Protein AF-A0A1E5GCL3-F1 (afdb_monomer)

Radius of gyration: 22.58 Å; Cα contacts (8 Å, |Δi|>4): 33; chains: 1; bounding box: 54×23×64 Å

Secondary structure (DSSP, 8-state):
-------B-TTSPBPBP--HHHHHHHHHHHHHHHHTHHHHHHHHHHHH-TT----HHHHHHHHHHHHHHHHHHHHHHHHHHHHHHHHHHHHHHSPB-

Solvent-accessible surface area (backbone atoms only — not comparable to full-atom values): 5789 Å² total; per-residue (Å²): 133,86,81,79,76,74,45,54,47,101,80,74,41,81,35,69,62,76,56,71,68,56,54,49,54,54,48,5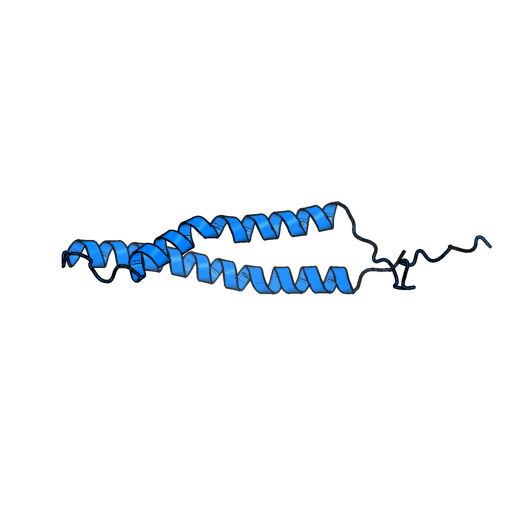4,53,50,50,58,59,56,67,45,50,66,60,53,48,51,48,49,58,65,75,65,54,87,80,65,76,89,52,62,70,58,51,55,52,53,48,52,55,45,50,53,52,49,51,52,49,51,55,50,49,69,60,44,53,61,52,52,54,50,52,53,52,51,64,68,67,43,59,66,73

Organism: NCBI:txid903984

pLDDT: mean 87.37, std 10.96, range [37.97, 97.75]

Mean predicted aligned error: 7.49 Å

Structure (mmCIF, N/CA/C/O backbone):
data_AF-A0A1E5GCL3-F1
#
_entry.id   AF-A0A1E5GCL3-F1
#
loop_
_atom_site.group_PDB
_atom_site.id
_atom_site.type_symbol
_atom_site.label_atom_id
_atom_site.label_alt_id
_atom_site.label_comp_id
_atom_site.label_asym_id
_atom_site.label_entity_id
_atom_site.label_seq_id
_atom_site.pdbx_PDB_ins_code
_atom_site.Cartn_x
_atom_site.Cartn_y
_atom_site.Cartn_z
_atom_site.occupancy
_atom_site.B_iso_or_equiv
_atom_site.auth_seq_id
_atom_site.auth_comp_id
_atom_site.auth_asym_id
_atom_site.auth_atom_id
_atom_site.pdbx_PDB_model_num
ATOM 1 N N . MET A 1 1 ? 30.094 -4.355 -40.371 1.00 37.97 1 MET A N 1
ATOM 2 C CA . MET A 1 1 ? 29.528 -3.749 -39.147 1.00 37.97 1 MET A CA 1
ATOM 3 C C . MET A 1 1 ? 28.043 -3.552 -39.390 1.00 37.97 1 MET A C 1
ATOM 5 O O . MET A 1 1 ? 27.713 -2.865 -40.343 1.00 37.97 1 MET A O 1
ATOM 9 N N . MET A 1 2 ? 27.168 -4.210 -38.627 1.00 43.25 2 MET A N 1
ATOM 10 C CA . MET A 1 2 ? 25.733 -3.904 -38.663 1.00 43.25 2 MET A CA 1
ATOM 11 C C . MET A 1 2 ? 25.502 -2.649 -37.820 1.00 43.25 2 MET A C 1
ATOM 13 O O . MET A 1 2 ? 25.830 -2.643 -36.636 1.00 43.25 2 MET A O 1
ATOM 17 N N . GLU A 1 3 ? 24.980 -1.589 -38.432 1.00 50.03 3 GLU A N 1
ATOM 18 C CA . GLU A 1 3 ? 24.489 -0.427 -37.695 1.00 50.03 3 GLU A CA 1
ATOM 19 C C . GLU A 1 3 ? 23.273 -0.853 -36.866 1.00 50.03 3 GLU A C 1
ATOM 21 O O . GLU A 1 3 ? 22.222 -1.197 -37.410 1.00 50.03 3 GLU A O 1
ATOM 26 N N . ILE A 1 4 ? 23.412 -0.847 -35.539 1.00 61.31 4 ILE A N 1
ATOM 27 C CA . ILE A 1 4 ? 22.265 -0.949 -34.639 1.00 61.31 4 ILE A CA 1
ATOM 28 C C . ILE A 1 4 ? 21.500 0.365 -34.789 1.00 61.31 4 ILE A C 1
ATOM 30 O O . ILE A 1 4 ? 21.934 1.419 -34.321 1.00 61.31 4 ILE A O 1
ATOM 34 N N . LYS A 1 5 ? 20.389 0.314 -35.520 1.00 63.41 5 LYS A N 1
ATOM 35 C CA . LYS A 1 5 ? 19.503 1.455 -35.727 1.00 63.41 5 LYS A CA 1
ATOM 36 C C . LYS A 1 5 ? 18.898 1.827 -34.368 1.00 63.41 5 LYS A C 1
ATOM 38 O O . LYS A 1 5 ? 18.046 1.095 -33.877 1.00 63.41 5 LYS A O 1
ATOM 43 N N . LYS A 1 6 ? 19.360 2.926 -33.757 1.00 67.38 6 LYS A N 1
ATOM 44 C CA . LYS A 1 6 ? 18.813 3.440 -32.488 1.00 67.38 6 LYS A CA 1
ATOM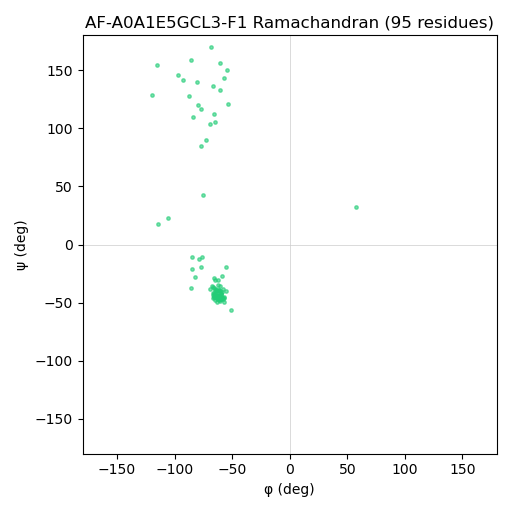 45 C C . LYS A 1 6 ? 17.306 3.631 -32.626 1.00 67.38 6 LYS A C 1
ATOM 47 O O . LYS A 1 6 ? 16.858 4.365 -33.511 1.00 67.38 6 LYS A O 1
ATOM 52 N N . LEU A 1 7 ? 16.537 2.954 -31.780 1.00 78.00 7 LEU A N 1
ATOM 53 C CA . LEU A 1 7 ? 15.090 3.093 -31.756 1.00 78.00 7 LEU A CA 1
ATOM 54 C C . LEU A 1 7 ? 14.740 4.306 -30.892 1.00 78.00 7 LEU A C 1
ATOM 56 O O . LEU A 1 7 ? 14.898 4.317 -29.673 1.00 78.00 7 LEU A O 1
ATOM 60 N N . GLU A 1 8 ? 14.265 5.359 -31.547 1.00 81.69 8 GLU A N 1
ATOM 61 C CA . GLU A 1 8 ? 13.865 6.605 -30.899 1.00 81.69 8 GLU A CA 1
ATOM 62 C C . GLU A 1 8 ? 12.360 6.836 -31.063 1.00 81.69 8 GLU A C 1
ATOM 64 O O . GLU A 1 8 ? 11.721 6.347 -32.000 1.00 81.69 8 GLU A O 1
ATOM 69 N N . THR A 1 9 ? 11.764 7.591 -30.142 1.00 79.25 9 THR A N 1
ATOM 70 C CA . THR A 1 9 ? 10.377 8.048 -30.287 1.00 79.25 9 THR A CA 1
ATOM 71 C C . THR A 1 9 ? 10.254 9.067 -31.427 1.00 79.25 9 THR A C 1
ATOM 73 O O . THR A 1 9 ? 11.247 9.601 -31.918 1.00 79.25 9 THR A O 1
ATOM 76 N N . LYS A 1 10 ? 9.019 9.425 -31.811 1.00 81.31 10 LYS A N 1
ATOM 77 C CA . LYS A 1 10 ? 8.748 10.486 -32.809 1.00 81.31 10 LYS A CA 1
ATOM 78 C C . LYS A 1 10 ? 9.385 11.844 -32.470 1.00 81.31 10 LYS A C 1
ATOM 80 O O . LYS A 1 10 ? 9.539 12.667 -33.362 1.00 81.31 10 LYS A O 1
ATOM 85 N N . ASN A 1 11 ? 9.742 12.056 -31.202 1.00 83.88 11 ASN A N 1
ATOM 86 C CA . ASN A 1 11 ? 10.381 13.270 -30.698 1.00 83.88 11 ASN A CA 1
ATOM 87 C C . ASN A 1 11 ? 11.879 13.054 -30.398 1.00 83.88 11 ASN A C 1
ATOM 89 O O . ASN A 1 11 ? 12.431 13.758 -29.554 1.00 83.88 11 ASN A O 1
ATOM 93 N N . ASN A 1 12 ? 12.519 12.053 -31.017 1.00 80.31 12 ASN A N 1
ATOM 94 C CA . ASN A 1 12 ? 13.941 11.723 -30.846 1.00 80.31 12 ASN A CA 1
ATOM 95 C C . ASN A 1 12 ? 14.346 11.419 -29.394 1.00 80.31 12 ASN A C 1
ATOM 97 O O . ASN A 1 12 ? 15.460 11.707 -28.956 1.00 80.31 12 ASN A O 1
ATOM 101 N N . GLN A 1 13 ? 13.427 10.842 -28.613 1.00 80.25 13 GLN A N 1
ATOM 102 C CA . GLN A 1 13 ? 13.737 10.408 -27.254 1.00 80.25 13 GLN A CA 1
ATOM 103 C C . GLN A 1 13 ? 14.165 8.939 -27.251 1.00 80.25 13 GLN A C 1
ATOM 105 O O . GLN A 1 13 ? 13.573 8.127 -27.963 1.00 80.25 13 GLN A O 1
ATOM 110 N N . PRO A 1 14 ? 15.155 8.572 -26.427 1.00 77.88 14 PRO A N 1
ATOM 111 C CA . PRO A 1 14 ? 15.616 7.196 -26.325 1.00 77.88 14 PRO A CA 1
ATOM 112 C C . PRO A 1 14 ? 14.545 6.283 -25.721 1.00 77.88 14 PRO A C 1
ATOM 114 O O . PRO A 1 14 ? 13.943 6.626 -24.701 1.00 77.88 14 PRO A O 1
ATOM 117 N N . ILE A 1 15 ? 14.364 5.096 -26.300 1.00 80.25 15 ILE A N 1
ATOM 118 C CA . ILE A 1 15 ? 13.427 4.090 -25.792 1.00 80.25 15 ILE A CA 1
ATOM 119 C C . ILE A 1 15 ? 14.134 3.223 -24.747 1.00 80.25 15 ILE A C 1
ATOM 121 O O . ILE A 1 15 ? 15.222 2.706 -24.983 1.00 80.25 15 ILE A O 1
ATOM 125 N N . LYS A 1 16 ? 13.532 3.081 -23.563 1.00 80.00 16 LYS A N 1
ATOM 126 C CA . LYS A 1 16 ? 14.049 2.219 -22.489 1.00 80.00 16 LYS A CA 1
ATOM 127 C C . LYS A 1 16 ? 13.666 0.767 -22.739 1.00 80.00 16 LYS A C 1
ATOM 129 O O . LYS A 1 16 ? 12.532 0.486 -23.120 1.00 80.00 16 LYS A O 1
ATOM 134 N N . MET A 1 17 ? 14.590 -0.151 -22.467 1.00 80.69 17 MET A N 1
ATOM 135 C CA . MET A 1 17 ? 14.277 -1.574 -22.465 1.00 80.69 17 MET A CA 1
ATOM 136 C C . MET A 1 17 ? 13.526 -1.937 -21.182 1.00 80.69 17 MET A C 1
ATOM 138 O O . MET A 1 17 ? 14.083 -1.820 -20.095 1.00 80.69 17 MET A O 1
ATOM 142 N N . VAL A 1 18 ? 12.279 -2.393 -21.308 1.00 83.88 18 VAL A N 1
ATOM 143 C CA . VAL A 1 18 ? 11.471 -2.904 -20.190 1.00 83.88 18 VAL A CA 1
ATOM 144 C C . VAL A 1 18 ? 11.104 -4.355 -20.483 1.00 83.88 18 VAL A C 1
ATOM 146 O O . VAL A 1 18 ? 10.628 -4.673 -21.572 1.00 83.88 18 VAL A O 1
ATOM 149 N N . SER A 1 19 ? 11.362 -5.251 -19.535 1.00 85.69 19 SER A N 1
ATOM 150 C CA . SER A 1 19 ? 11.028 -6.669 -19.643 1.00 85.69 19 SER A CA 1
ATOM 151 C C . SER A 1 19 ? 9.586 -6.931 -19.202 1.00 85.69 19 SER A C 1
ATOM 153 O O . SER A 1 19 ? 9.002 -6.184 -18.419 1.00 85.69 19 SER A O 1
ATOM 155 N N . HIS A 1 20 ? 9.015 -8.049 -19.652 1.00 87.38 20 HIS A N 1
ATOM 156 C CA . HIS A 1 20 ? 7.697 -8.489 -19.186 1.00 87.38 20 HIS A CA 1
ATOM 157 C C . HIS A 1 20 ? 7.666 -8.686 -17.664 1.00 87.38 20 HIS A C 1
ATOM 159 O O . HIS A 1 20 ? 6.691 -8.320 -17.019 1.00 87.38 20 HIS A O 1
ATOM 165 N N . GLN A 1 21 ? 8.744 -9.215 -17.079 1.00 86.38 21 GLN A N 1
ATOM 166 C CA . GLN A 1 21 ? 8.845 -9.430 -15.635 1.00 86.38 21 GLN A CA 1
ATOM 167 C C . GLN A 1 21 ? 8.773 -8.118 -14.846 1.00 86.38 21 GLN A C 1
ATOM 169 O O . GLN A 1 21 ? 8.193 -8.082 -13.767 1.00 86.38 21 GLN A O 1
ATOM 174 N N . GLU A 1 22 ? 9.323 -7.031 -15.384 1.00 88.94 22 GLU A N 1
ATOM 175 C CA . GLU A 1 22 ? 9.230 -5.716 -14.747 1.00 88.94 22 GLU A CA 1
ATOM 176 C C . GLU A 1 22 ? 7.814 -5.161 -14.778 1.00 88.94 22 GLU A C 1
ATOM 178 O O . GLU A 1 22 ? 7.364 -4.582 -13.796 1.00 8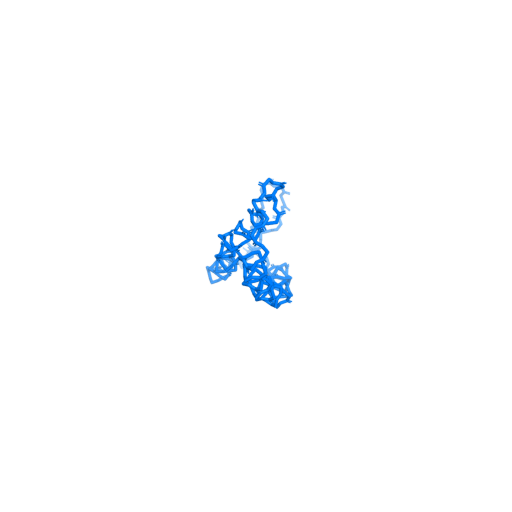8.94 22 GLU A O 1
ATOM 183 N N . ILE A 1 23 ? 7.092 -5.383 -15.877 1.00 90.38 23 ILE A N 1
ATOM 184 C CA . ILE A 1 23 ? 5.680 -5.005 -15.980 1.00 90.38 23 ILE A CA 1
ATOM 185 C C . ILE A 1 23 ? 4.854 -5.773 -14.942 1.00 90.38 23 ILE A C 1
ATOM 187 O O . ILE A 1 23 ? 4.046 -5.162 -14.247 1.00 90.38 23 ILE A O 1
ATOM 191 N N . TYR A 1 24 ? 5.093 -7.080 -14.782 1.00 93.00 24 TYR A N 1
ATOM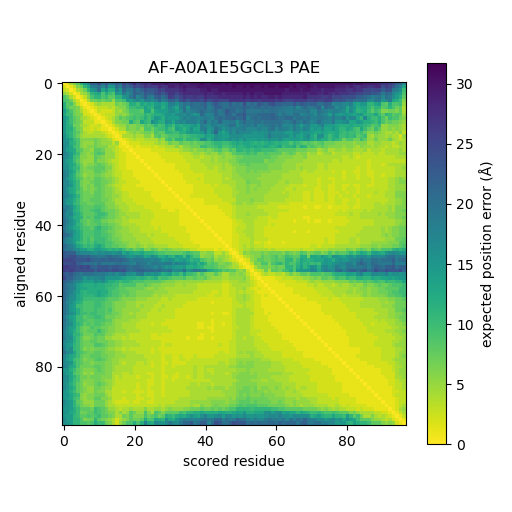 192 C CA . TYR A 1 24 ? 4.443 -7.874 -13.734 1.00 93.00 24 TYR A CA 1
ATOM 193 C C . TYR A 1 24 ? 4.806 -7.384 -12.331 1.00 93.00 24 TYR A C 1
ATOM 195 O O . TYR A 1 24 ? 3.916 -7.163 -11.523 1.00 93.00 24 TYR A O 1
ATOM 203 N N . SER A 1 25 ? 6.083 -7.107 -12.060 1.00 90.44 25 SER A N 1
ATOM 204 C CA . SER A 1 25 ? 6.511 -6.569 -10.762 1.00 90.44 25 SER A CA 1
ATOM 205 C C . SER A 1 25 ? 5.829 -5.234 -10.426 1.00 90.44 25 SER A C 1
ATOM 207 O O . SER A 1 25 ? 5.406 -5.019 -9.292 1.00 90.44 25 SER A O 1
ATOM 209 N N . LEU A 1 26 ? 5.677 -4.338 -11.410 1.00 90.81 26 LEU A N 1
ATOM 210 C CA . LEU A 1 26 ? 4.921 -3.090 -11.246 1.00 90.81 26 LEU A CA 1
ATOM 211 C C . LEU A 1 26 ? 3.435 -3.350 -10.965 1.00 90.81 26 LEU A C 1
ATOM 213 O O . LEU A 1 26 ? 2.832 -2.647 -10.153 1.00 90.81 26 LEU A O 1
ATOM 217 N N . HIS A 1 27 ? 2.853 -4.349 -11.626 1.00 92.50 27 HIS A N 1
ATOM 218 C CA . HIS A 1 27 ? 1.464 -4.742 -11.422 1.00 92.50 27 HIS A CA 1
ATOM 219 C C . HIS A 1 27 ? 1.231 -5.317 -10.019 1.00 92.50 27 HIS A C 1
ATOM 221 O O . HIS A 1 27 ? 0.307 -4.882 -9.338 1.00 92.50 27 HIS A O 1
ATOM 227 N N . ASP A 1 28 ? 2.102 -6.208 -9.547 1.00 91.94 28 ASP A N 1
ATOM 228 C CA . ASP A 1 28 ? 2.021 -6.800 -8.206 1.00 91.94 28 ASP A CA 1
ATOM 229 C C . ASP A 1 28 ? 2.094 -5.719 -7.117 1.00 91.94 28 ASP A C 1
ATOM 231 O O . ASP A 1 28 ? 1.323 -5.720 -6.156 1.00 91.94 28 ASP A O 1
ATOM 235 N N . MET A 1 29 ? 2.980 -4.732 -7.292 1.00 90.19 29 MET A N 1
ATOM 236 C CA . MET A 1 29 ? 3.063 -3.576 -6.396 1.00 90.19 29 MET A CA 1
ATOM 237 C C . MET A 1 29 ? 1.777 -2.741 -6.387 1.00 90.19 29 MET A C 1
ATOM 239 O O . MET A 1 29 ? 1.350 -2.264 -5.332 1.00 90.19 29 MET A O 1
ATOM 243 N N . LEU A 1 30 ? 1.152 -2.553 -7.551 1.00 92.25 30 LEU A N 1
ATOM 244 C CA . LEU A 1 30 ? -0.122 -1.848 -7.659 1.00 92.25 30 LEU A CA 1
ATOM 245 C C . LEU A 1 30 ? -1.253 -2.629 -6.976 1.00 92.25 30 LEU A C 1
ATOM 247 O O . LEU A 1 30 ? -2.062 -2.033 -6.263 1.00 92.25 30 LEU A O 1
ATOM 251 N N . GLU A 1 31 ? -1.305 -3.950 -7.149 1.00 93.75 31 GLU A N 1
ATOM 252 C CA . GLU A 1 31 ? -2.270 -4.811 -6.460 1.00 93.75 31 GLU A CA 1
ATOM 253 C C . GLU A 1 31 ? -2.103 -4.752 -4.941 1.00 93.75 31 GLU A C 1
ATOM 255 O O . GLU A 1 31 ? -3.097 -4.604 -4.223 1.00 93.75 31 GLU A O 1
ATOM 260 N N . GLN A 1 32 ? -0.864 -4.781 -4.441 1.00 91.06 32 GLN A N 1
ATOM 261 C CA . GLN A 1 32 ? -0.589 -4.658 -3.011 1.00 91.06 32 GLN A CA 1
ATOM 262 C C . GLN A 1 32 ? -1.126 -3.333 -2.450 1.00 91.06 32 GLN A C 1
ATOM 264 O O . GLN A 1 32 ? -1.807 -3.337 -1.422 1.00 91.06 32 GLN A O 1
ATOM 269 N N . LEU A 1 33 ? -0.908 -2.203 -3.134 1.00 91.88 33 LEU A N 1
ATOM 270 C CA . LEU A 1 33 ? -1.485 -0.915 -2.722 1.00 91.88 33 LEU A CA 1
ATOM 271 C C . LEU A 1 33 ? -3.015 -0.931 -2.750 1.00 91.88 33 LEU A C 1
ATOM 273 O O . LEU A 1 33 ? -3.658 -0.469 -1.806 1.00 91.88 33 LEU A O 1
ATOM 277 N N . ASN A 1 34 ? -3.603 -1.484 -3.811 1.00 94.31 34 ASN A N 1
ATOM 278 C CA . ASN A 1 34 ? -5.054 -1.563 -3.961 1.00 94.31 34 ASN A CA 1
ATOM 279 C C . ASN A 1 34 ? -5.704 -2.451 -2.893 1.00 94.31 34 ASN A C 1
ATOM 281 O O . ASN A 1 34 ? -6.825 -2.171 -2.467 1.00 94.31 34 ASN A O 1
ATOM 285 N N . SER A 1 35 ? -4.999 -3.472 -2.397 1.00 95.38 35 SER A N 1
ATOM 286 C CA . SER A 1 35 ? -5.505 -4.358 -1.340 1.00 95.38 35 SER A CA 1
ATOM 287 C C . SER A 1 35 ? -5.872 -3.607 -0.048 1.00 95.38 35 SER A C 1
ATOM 289 O O . SER A 1 35 ? -6.798 -4.002 0.664 1.00 95.38 35 SER A O 1
ATOM 291 N N . TRP A 1 36 ? -5.230 -2.462 0.216 1.00 97.00 36 TRP A N 1
ATOM 292 C CA . TRP A 1 36 ? -5.514 -1.621 1.381 1.00 97.00 36 TRP A CA 1
ATOM 293 C C . TRP A 1 36 ? -6.761 -0.744 1.238 1.00 97.00 36 TRP A C 1
ATOM 295 O O . TRP A 1 36 ? -7.243 -0.209 2.238 1.00 97.00 36 TRP A O 1
ATOM 305 N N . GLN A 1 37 ? -7.328 -0.604 0.037 1.00 96.00 37 GLN A N 1
ATOM 306 C CA . GLN A 1 37 ? -8.416 0.340 -0.236 1.00 96.00 37 GLN A CA 1
ATOM 307 C C . GLN A 1 37 ? -9.634 0.121 0.672 1.00 96.00 37 GLN A C 1
ATOM 309 O O . GLN A 1 37 ? -10.166 1.074 1.247 1.00 96.00 37 GLN A O 1
ATOM 314 N N . ALA A 1 38 ? -10.068 -1.131 0.841 1.00 95.50 38 ALA A N 1
ATOM 315 C CA . ALA A 1 38 ? -11.223 -1.459 1.675 1.00 95.50 38 ALA A CA 1
ATOM 316 C C . ALA A 1 38 ? -10.968 -1.163 3.163 1.00 95.50 38 ALA A C 1
ATOM 318 O O . ALA A 1 38 ? -11.830 -0.607 3.846 1.00 95.50 38 ALA A O 1
ATOM 319 N N . ALA A 1 39 ? -9.769 -1.486 3.653 1.00 95.81 39 ALA A N 1
ATOM 320 C CA . ALA A 1 39 ? -9.371 -1.241 5.035 1.00 95.81 39 ALA A CA 1
ATOM 321 C C . ALA A 1 39 ? -9.272 0.263 5.339 1.00 95.81 39 ALA A C 1
ATOM 323 O O . ALA A 1 39 ? -9.792 0.726 6.353 1.00 95.81 39 ALA A O 1
ATOM 324 N N . LEU A 1 40 ? -8.676 1.045 4.435 1.00 96.56 40 LEU A N 1
ATOM 325 C CA . LEU A 1 40 ? -8.587 2.500 4.566 1.00 96.56 40 LEU A CA 1
ATOM 326 C C . LEU A 1 40 ? -9.962 3.167 4.497 1.00 96.56 40 LEU A C 1
ATOM 328 O O . LEU A 1 40 ? -10.228 4.098 5.258 1.00 96.56 40 LEU A O 1
ATOM 332 N N . LYS A 1 41 ? -10.864 2.665 3.645 1.00 95.94 41 LYS A N 1
ATOM 333 C CA . LYS A 1 41 ? -12.255 3.127 3.613 1.00 95.94 41 LYS A CA 1
ATOM 334 C C . LYS A 1 41 ? -12.948 2.886 4.956 1.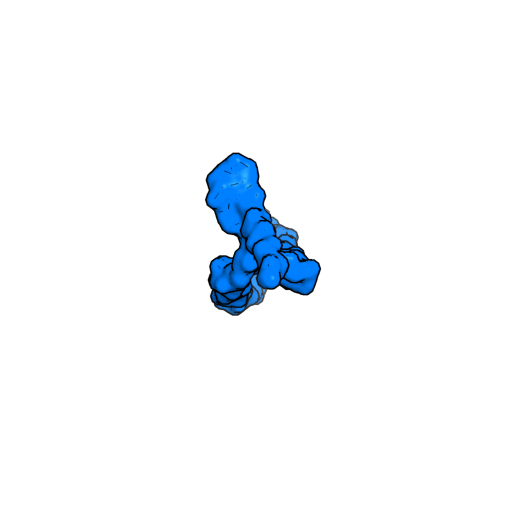00 95.94 41 LYS A C 1
ATOM 336 O O . LYS A 1 41 ? -13.578 3.799 5.474 1.00 95.94 41 LYS A O 1
ATOM 341 N N . LEU A 1 42 ? -12.775 1.704 5.552 1.00 94.38 42 LEU A N 1
ATOM 342 C CA . LEU A 1 42 ? -13.333 1.391 6.870 1.00 94.38 42 LEU A CA 1
ATOM 343 C C . LEU A 1 42 ? -12.811 2.338 7.959 1.00 94.38 42 LEU A C 1
ATOM 345 O O . LEU A 1 42 ? -13.598 2.815 8.776 1.00 94.38 42 LEU A O 1
ATOM 349 N N . LEU A 1 43 ? -11.511 2.656 7.953 1.00 95.88 43 LEU A N 1
ATOM 350 C CA . LEU A 1 43 ? -10.951 3.661 8.862 1.00 95.88 43 LEU A CA 1
ATOM 351 C C . LEU A 1 43 ? -11.599 5.030 8.633 1.00 95.88 43 LEU A C 1
ATOM 353 O O . LEU A 1 43 ? -12.051 5.668 9.583 1.00 95.88 43 LEU A O 1
ATOM 357 N N . ASN A 1 44 ? -11.681 5.470 7.378 1.00 95.19 44 ASN A N 1
ATOM 358 C CA . ASN A 1 44 ? -12.273 6.756 7.030 1.00 95.19 44 ASN A CA 1
ATOM 359 C C . ASN A 1 44 ? -13.736 6.857 7.483 1.00 95.19 44 ASN A C 1
ATOM 361 O O . ASN A 1 44 ? -14.112 7.849 8.106 1.00 95.19 44 ASN A O 1
ATOM 365 N N . ASP A 1 45 ? -14.539 5.827 7.224 1.00 93.31 45 ASP A N 1
ATOM 366 C CA . ASP A 1 45 ? -15.944 5.764 7.625 1.00 93.31 45 ASP A CA 1
ATOM 367 C C . ASP A 1 45 ? -16.076 5.787 9.158 1.00 93.31 45 ASP A C 1
ATOM 369 O O . ASP A 1 45 ? -16.930 6.487 9.707 1.00 93.31 45 ASP A O 1
ATOM 373 N N . PHE A 1 46 ? -15.185 5.088 9.874 1.00 91.81 46 PHE A N 1
ATOM 374 C CA . PHE A 1 46 ? -15.178 5.077 11.334 1.00 91.81 46 PHE A CA 1
ATOM 375 C C . PHE A 1 46 ? -14.861 6.449 11.941 1.00 91.81 46 PHE A C 1
ATOM 377 O O . PHE A 1 46 ? -15.533 6.846 12.896 1.00 91.81 46 PHE A O 1
ATOM 384 N N . PHE A 1 47 ? -13.846 7.148 11.426 1.00 90.81 47 PHE A N 1
ATOM 385 C CA . PHE A 1 47 ? -13.374 8.424 11.977 1.00 90.81 47 PHE A CA 1
ATOM 386 C C . PHE A 1 47 ? -14.162 9.642 11.475 1.00 90.81 47 PHE A C 1
ATOM 388 O O . PHE A 1 47 ? -14.173 10.676 12.142 1.00 90.81 47 PHE A O 1
ATOM 395 N N . SER A 1 48 ? -14.848 9.532 10.335 1.00 91.50 48 SER A N 1
ATOM 396 C CA . SER A 1 48 ? -15.643 10.627 9.756 1.00 91.50 48 SER A CA 1
ATOM 397 C C . SER A 1 48 ? -17.067 10.722 10.317 1.00 91.50 48 SER A C 1
ATOM 399 O O . SER A 1 48 ? -17.760 11.714 10.073 1.00 91.50 48 SER A O 1
ATOM 401 N N . ASP A 1 49 ? -17.525 9.71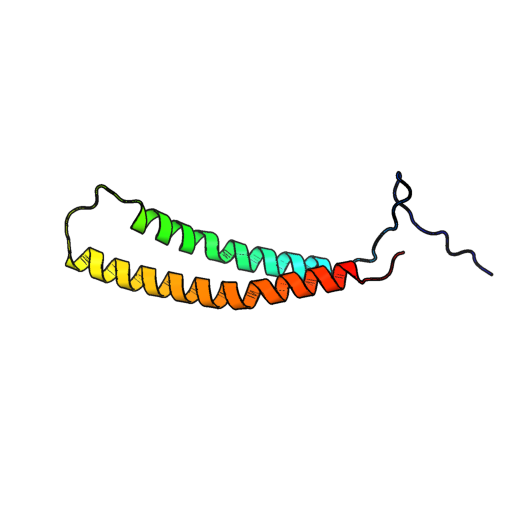9 11.071 1.00 86.00 49 ASP A N 1
ATOM 402 C CA . ASP A 1 49 ? -18.867 9.687 11.658 1.00 86.00 49 ASP A CA 1
ATOM 403 C C . ASP A 1 49 ? -19.011 10.677 12.831 1.00 86.00 49 ASP A C 1
ATOM 405 O O . ASP A 1 49 ? -18.796 10.357 14.002 1.00 86.00 49 ASP A O 1
ATOM 409 N N . LYS A 1 50 ? -19.425 11.906 12.502 1.00 73.81 50 LYS A N 1
ATOM 410 C CA . LYS A 1 50 ? -19.677 12.996 13.463 1.00 73.81 50 LYS A CA 1
ATOM 411 C C . LYS A 1 50 ? -20.994 12.857 14.238 1.00 73.81 50 LYS A C 1
ATOM 413 O O . LYS A 1 50 ? -21.223 13.637 15.160 1.00 73.81 50 LYS A O 1
ATOM 418 N N . LYS A 1 51 ? -21.885 11.932 13.855 1.00 79.06 51 LYS A N 1
ATOM 419 C CA . LYS A 1 51 ? -23.234 11.778 14.441 1.00 79.06 51 LYS A CA 1
ATOM 420 C C . LYS A 1 51 ? -23.404 10.454 15.190 1.00 79.06 51 LYS A C 1
ATOM 422 O O . LYS A 1 51 ? -24.531 10.036 15.461 1.00 79.06 51 LYS A O 1
ATOM 427 N N . ARG A 1 52 ? -22.297 9.800 15.545 1.00 76.75 52 ARG A N 1
ATOM 428 C CA . ARG A 1 52 ? -22.324 8.495 16.194 1.00 76.75 52 ARG A CA 1
ATOM 429 C C . ARG A 1 52 ? -23.055 8.533 17.548 1.00 76.75 52 ARG A C 1
ATOM 431 O O . ARG A 1 52 ? -22.728 9.366 18.395 1.00 76.75 52 ARG A O 1
ATOM 438 N N . PRO A 1 53 ? -23.969 7.582 17.817 1.00 76.56 53 PRO A N 1
ATOM 439 C CA . PRO A 1 53 ? -24.547 7.394 19.147 1.00 76.56 53 PRO A CA 1
ATOM 440 C C . PRO A 1 53 ? -23.468 7.144 20.215 1.00 76.56 53 PRO A C 1
ATOM 442 O O . PRO A 1 53 ? -22.502 6.423 19.969 1.00 76.56 53 PRO A O 1
ATOM 445 N N . VAL A 1 54 ? -23.651 7.671 21.432 1.00 79.38 54 VAL A N 1
ATOM 446 C CA . VAL A 1 54 ? -22.643 7.679 22.522 1.00 79.38 54 VAL A CA 1
ATOM 447 C C . VAL A 1 54 ? -22.478 6.308 23.211 1.00 79.38 54 VAL A C 1
ATOM 449 O O . VAL A 1 54 ? -22.374 6.200 24.433 1.00 79.38 54 VAL A O 1
ATOM 452 N N . ASN A 1 55 ? -22.447 5.213 22.451 1.00 86.88 55 ASN A N 1
ATOM 453 C CA . ASN A 1 55 ? -22.115 3.898 22.990 1.00 86.88 55 ASN A CA 1
ATOM 454 C C . ASN A 1 55 ? -20.596 3.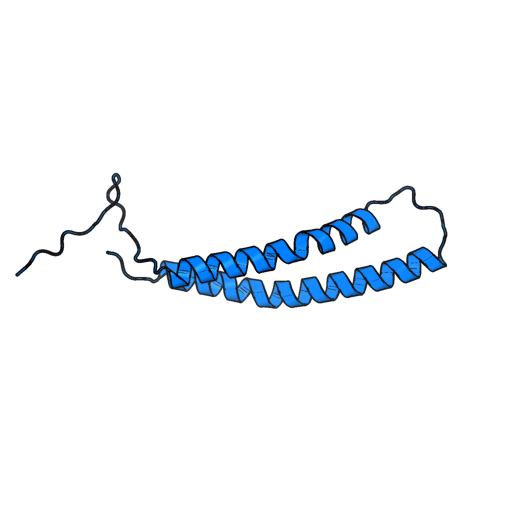790 23.199 1.00 86.88 55 ASN A C 1
ATOM 456 O O . ASN A 1 55 ? -19.863 3.274 22.355 1.00 86.88 55 ASN A O 1
ATOM 460 N N . LYS A 1 56 ? -20.126 4.283 24.350 1.00 85.88 56 LYS A N 1
ATOM 461 C CA . LYS A 1 56 ? -18.698 4.369 24.702 1.00 85.88 56 LYS A CA 1
ATOM 462 C C . LYS A 1 56 ? -17.964 3.026 24.608 1.00 85.88 56 LYS A C 1
ATOM 464 O O . LYS A 1 56 ? -16.837 2.990 24.126 1.00 85.88 56 LYS A O 1
ATOM 469 N N . LYS A 1 57 ? -18.599 1.922 25.029 1.00 90.56 57 LYS A N 1
ATOM 470 C CA . LYS A 1 57 ? -17.989 0.580 24.994 1.00 90.56 57 LYS A CA 1
ATOM 471 C C . LYS A 1 57 ? -17.751 0.115 23.558 1.00 90.56 57 LYS A C 1
ATOM 473 O O . LYS A 1 57 ? -16.666 -0.367 23.246 1.00 90.56 57 LYS A O 1
ATOM 478 N N . LYS A 1 58 ? -18.746 0.301 22.685 1.00 88.81 58 LYS A N 1
ATOM 479 C CA . LYS A 1 58 ? -18.619 -0.021 21.261 1.00 88.81 58 LYS A CA 1
ATOM 480 C C . LYS A 1 58 ? -17.558 0.851 20.589 1.00 88.81 58 LYS A C 1
ATOM 482 O O . LYS A 1 58 ? -16.679 0.319 19.928 1.00 88.81 58 LYS A O 1
ATOM 487 N N . ILE A 1 59 ? -17.574 2.160 20.849 1.00 90.25 59 ILE A N 1
ATOM 488 C CA . ILE A 1 59 ? -16.579 3.098 20.310 1.00 90.25 59 ILE A CA 1
ATOM 489 C C . ILE A 1 59 ? -15.156 2.688 20.702 1.00 90.25 59 ILE A C 1
ATOM 491 O O . ILE A 1 59 ? -14.281 2.682 19.846 1.00 90.25 59 ILE A O 1
ATOM 495 N N . ALA A 1 60 ? -14.921 2.317 21.964 1.00 91.31 60 ALA A N 1
ATOM 496 C CA . ALA A 1 60 ? -13.602 1.879 22.419 1.00 91.31 60 ALA A CA 1
ATOM 497 C C . ALA A 1 60 ? -13.140 0.585 21.723 1.00 91.31 60 ALA A C 1
ATOM 499 O O . ALA A 1 60 ? -11.986 0.485 21.313 1.00 91.31 60 ALA A O 1
ATOM 500 N N . SER A 1 61 ? -14.045 -0.385 21.558 1.00 93.69 61 SER A N 1
ATOM 501 C CA . SER A 1 61 ? -13.764 -1.639 20.846 1.00 93.69 61 SER A CA 1
ATOM 502 C C . SER A 1 61 ? -13.433 -1.400 19.371 1.00 93.69 61 SER A C 1
ATOM 504 O O . SER A 1 61 ? -12.418 -1.878 18.870 1.00 93.69 61 SER A O 1
ATOM 506 N N . ASP A 1 62 ? -14.268 -0.625 18.682 1.00 92.31 62 ASP A N 1
ATOM 507 C CA . ASP A 1 62 ? -14.102 -0.320 17.262 1.00 92.31 62 ASP A CA 1
ATOM 508 C C . ASP A 1 62 ? -12.843 0.537 17.029 1.00 92.31 62 ASP A C 1
ATOM 510 O O . ASP A 1 62 ? -12.107 0.310 16.071 1.00 92.31 62 ASP A O 1
ATOM 514 N N . TYR A 1 63 ? -12.531 1.461 17.947 1.00 94.06 63 TYR A N 1
ATOM 515 C CA . TYR A 1 63 ? -11.281 2.223 17.931 1.00 94.06 63 TYR A CA 1
ATOM 516 C C . TYR A 1 63 ? -10.063 1.308 18.067 1.00 94.06 63 TYR A C 1
ATOM 518 O O . TYR A 1 63 ? -9.096 1.457 17.320 1.00 94.06 63 TYR A O 1
ATOM 526 N N . TYR A 1 64 ? -10.105 0.334 18.982 1.00 95.38 64 TYR A N 1
ATOM 527 C CA . TYR A 1 64 ? -9.027 -0.641 19.125 1.00 95.38 64 TYR A CA 1
ATOM 528 C C . TYR A 1 64 ? -8.819 -1.424 17.821 1.00 95.38 64 TYR A C 1
ATOM 530 O O . TYR A 1 64 ? -7.691 -1.496 17.331 1.00 95.38 64 TYR A O 1
ATOM 538 N N . ALA A 1 65 ? -9.892 -1.921 17.201 1.00 95.19 65 ALA A N 1
ATOM 539 C CA . ALA A 1 65 ? -9.813 -2.603 15.908 1.00 95.19 65 ALA A CA 1
ATOM 540 C C . ALA A 1 65 ? -9.225 -1.698 14.807 1.00 95.19 65 ALA A C 1
ATOM 542 O O . ALA A 1 65 ? -8.288 -2.097 14.114 1.00 95.19 65 ALA A O 1
ATOM 543 N N . CYS A 1 66 ? -9.699 -0.453 14.700 1.00 95.94 66 CYS A N 1
ATOM 544 C CA . CYS A 1 66 ? -9.186 0.527 13.742 1.00 95.94 66 CYS A CA 1
ATOM 545 C C . CYS A 1 66 ? -7.700 0.835 13.968 1.00 95.94 66 CYS A C 1
ATOM 547 O O . CYS A 1 66 ? -6.939 0.921 13.008 1.00 95.94 66 CYS A O 1
ATOM 549 N N . SER A 1 67 ? -7.252 0.938 15.223 1.00 96.81 67 SER A N 1
ATOM 550 C CA . SER A 1 67 ? -5.835 1.167 15.524 1.00 96.81 67 SER A CA 1
ATOM 551 C C . SER A 1 67 ? -4.950 0.006 15.064 1.00 96.81 67 SER A C 1
ATOM 553 O O . SER A 1 67 ? -3.881 0.244 14.512 1.00 96.81 67 SER A O 1
ATOM 555 N N . LYS A 1 68 ? -5.414 -1.246 15.194 1.00 97.75 68 LYS A N 1
ATOM 556 C CA . LYS A 1 68 ? -4.699 -2.423 14.675 1.00 97.75 68 LYS A CA 1
ATOM 557 C C . LYS A 1 68 ? -4.594 -2.414 13.154 1.00 97.75 68 LYS A C 1
ATOM 559 O O . LYS A 1 68 ? -3.513 -2.674 12.633 1.00 97.75 68 LYS A O 1
ATOM 564 N N . ILE A 1 69 ? -5.682 -2.076 12.461 1.00 97.25 69 ILE A N 1
ATOM 565 C CA . ILE A 1 69 ? -5.690 -1.947 10.997 1.00 97.25 69 ILE A CA 1
ATOM 566 C C . ILE A 1 69 ? -4.717 -0.849 10.559 1.00 97.25 69 ILE A C 1
ATOM 568 O O . ILE A 1 69 ? -3.897 -1.075 9.673 1.00 97.25 69 ILE A O 1
ATOM 572 N N . PHE A 1 70 ? -4.758 0.314 11.213 1.00 97.12 70 PHE A N 1
ATOM 573 C CA . PHE A 1 70 ? -3.846 1.415 10.918 1.00 97.12 70 PHE A CA 1
ATOM 574 C C . PHE A 1 70 ? -2.380 1.028 11.144 1.00 97.12 70 PHE A C 1
ATOM 576 O O . PHE A 1 70 ? -1.552 1.288 10.279 1.00 97.12 70 PHE A O 1
ATOM 583 N N . SER A 1 71 ? -2.047 0.373 12.261 1.00 97.50 71 SER A N 1
ATOM 584 C CA . SER A 1 71 ? -0.674 -0.076 12.522 1.00 97.50 71 SER A CA 1
ATOM 585 C C . SER A 1 71 ? -0.175 -1.074 11.475 1.00 97.50 71 SER A C 1
ATOM 587 O O . SER A 1 71 ? 0.981 -0.992 11.064 1.00 97.50 71 SER A O 1
ATOM 589 N N . ALA A 1 72 ? -1.035 -1.992 11.024 1.00 97.19 72 ALA A N 1
ATOM 590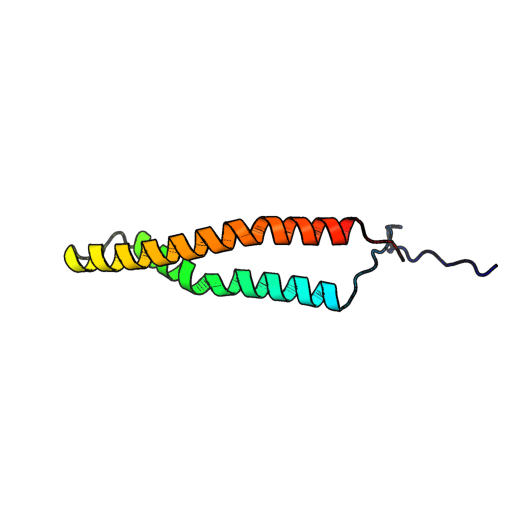 C CA . ALA A 1 72 ? -0.691 -2.936 9.964 1.00 97.19 72 ALA A CA 1
ATOM 591 C C . ALA A 1 72 ? -0.433 -2.214 8.633 1.00 97.19 72 ALA A C 1
ATOM 593 O O . ALA A 1 72 ? 0.616 -2.424 8.026 1.00 97.19 72 ALA A O 1
ATOM 594 N N . PHE A 1 73 ? -1.332 -1.305 8.238 1.00 97.00 73 PHE A N 1
ATOM 595 C CA . PHE A 1 73 ? -1.154 -0.467 7.052 1.00 97.00 73 PHE A CA 1
ATOM 596 C C . PHE A 1 73 ? 0.137 0.352 7.129 1.00 97.00 73 PHE A C 1
ATOM 598 O O . PHE A 1 73 ? 0.929 0.342 6.196 1.00 97.00 73 PHE A O 1
ATOM 605 N N . GLN A 1 74 ? 0.381 1.036 8.249 1.00 96.44 74 GLN A N 1
ATOM 606 C CA . GLN A 1 74 ? 1.562 1.875 8.428 1.00 96.44 74 GLN A CA 1
ATOM 607 C C . GLN A 1 74 ? 2.851 1.057 8.298 1.00 96.44 74 GLN A C 1
ATOM 609 O O . GLN A 1 74 ? 3.787 1.494 7.632 1.00 96.44 74 GLN A O 1
ATOM 614 N N . SER A 1 75 ? 2.895 -0.129 8.909 1.00 96.62 75 SER A N 1
ATOM 615 C CA . SER A 1 75 ? 4.041 -1.031 8.798 1.00 96.62 75 SER A CA 1
ATOM 616 C C . SER A 1 75 ? 4.279 -1.471 7.353 1.00 96.62 75 SER A C 1
ATOM 618 O O . SER A 1 75 ? 5.414 -1.415 6.884 1.00 96.62 75 SER A O 1
ATOM 620 N N . ASP A 1 76 ? 3.231 -1.896 6.643 1.00 95.50 76 ASP A N 1
ATOM 621 C CA . ASP A 1 76 ? 3.347 -2.334 5.248 1.00 95.50 76 ASP A CA 1
ATOM 622 C C . ASP A 1 76 ? 3.751 -1.183 4.317 1.00 95.50 76 ASP A C 1
ATOM 624 O O . ASP A 1 76 ? 4.661 -1.315 3.498 1.00 95.50 76 ASP A O 1
ATOM 628 N N . PHE A 1 77 ? 3.140 -0.013 4.497 1.00 94.12 77 PHE A N 1
ATOM 629 C CA . PHE A 1 77 ? 3.417 1.184 3.712 1.00 94.12 77 PHE A CA 1
ATOM 630 C C . PHE A 1 77 ? 4.877 1.633 3.850 1.00 94.12 77 PHE A C 1
ATOM 632 O O . PHE A 1 77 ? 5.547 1.872 2.844 1.00 94.12 77 PHE A O 1
ATOM 639 N N . LEU A 1 78 ? 5.404 1.673 5.081 1.00 95.12 78 LEU A N 1
ATOM 640 C CA . LEU A 1 78 ? 6.801 2.037 5.347 1.00 95.12 78 LEU A CA 1
ATOM 641 C C . LEU A 1 78 ? 7.803 1.064 4.712 1.00 95.12 78 LEU A C 1
ATOM 643 O O . LEU A 1 78 ? 8.901 1.473 4.346 1.00 95.12 78 LEU A O 1
ATOM 647 N N . GLN A 1 79 ? 7.442 -0.212 4.568 1.00 93.31 79 GLN A N 1
ATOM 648 C CA . GLN A 1 79 ? 8.287 -1.203 3.897 1.00 93.31 79 GLN A CA 1
ATOM 649 C C . GLN A 1 79 ? 8.148 -1.166 2.373 1.00 93.31 79 GLN A C 1
ATOM 651 O O . GLN A 1 79 ? 9.083 -1.536 1.662 1.00 93.31 79 GLN A O 1
ATOM 656 N N . THR A 1 80 ? 6.989 -0.753 1.868 1.00 92.31 80 THR A N 1
ATOM 657 C CA . THR A 1 80 ? 6.650 -0.816 0.442 1.00 92.31 80 THR A CA 1
ATOM 658 C C . THR A 1 80 ? 7.154 0.402 -0.329 1.00 92.31 80 THR A C 1
ATOM 660 O O . THR A 1 80 ? 7.675 0.233 -1.429 1.00 92.31 80 THR A O 1
ATOM 663 N N . ILE A 1 81 ? 7.116 1.603 0.261 1.00 92.06 81 ILE A N 1
ATOM 664 C CA . ILE A 1 81 ? 7.670 2.827 -0.351 1.00 92.06 81 ILE A CA 1
ATOM 665 C C . ILE A 1 81 ? 9.117 2.661 -0.843 1.00 92.06 81 ILE A C 1
ATOM 667 O O . ILE A 1 81 ? 9.345 2.847 -2.039 1.00 92.06 81 ILE A O 1
ATOM 671 N N . PRO A 1 82 ? 10.093 2.256 -0.009 1.00 94.00 82 PRO A N 1
ATOM 672 C CA . PRO A 1 82 ? 11.477 2.163 -0.468 1.00 94.00 82 PRO A CA 1
ATOM 673 C C . PRO A 1 82 ? 11.659 1.082 -1.541 1.00 94.00 82 PRO A C 1
ATOM 675 O O . PRO A 1 82 ? 12.513 1.209 -2.415 1.00 94.00 82 PRO A O 1
ATOM 678 N N . LYS A 1 83 ? 10.843 0.017 -1.525 1.00 91.69 83 LYS A N 1
ATOM 679 C CA . LYS A 1 83 ? 10.854 -1.003 -2.585 1.00 91.69 83 LYS A CA 1
ATOM 680 C C . LYS A 1 83 ? 10.392 -0.413 -3.917 1.00 91.69 83 LYS A C 1
ATOM 682 O O . LYS A 1 83 ? 11.049 -0.645 -4.927 1.00 91.69 83 LYS A O 1
ATOM 687 N N . MET A 1 84 ? 9.312 0.368 -3.911 1.00 91.69 84 MET A N 1
ATOM 688 C CA . MET A 1 84 ? 8.808 1.057 -5.102 1.00 91.69 84 MET A CA 1
ATOM 689 C C . MET A 1 84 ? 9.818 2.059 -5.651 1.00 91.69 84 MET A C 1
ATOM 691 O O . MET A 1 84 ? 10.088 2.060 -6.850 1.00 91.69 84 MET A O 1
ATOM 695 N N . GLU A 1 85 ? 10.407 2.880 -4.781 1.00 93.31 85 GLU A N 1
ATOM 696 C CA . GLU A 1 85 ? 11.439 3.845 -5.164 1.00 93.31 85 GLU A CA 1
ATOM 697 C C . GLU A 1 85 ? 12.634 3.144 -5.816 1.00 93.31 85 GLU A C 1
ATOM 699 O O . GLU A 1 85 ? 13.049 3.524 -6.911 1.00 93.31 85 GLU A O 1
ATOM 704 N N . ASN A 1 86 ? 13.122 2.059 -5.209 1.00 92.25 86 ASN A N 1
ATOM 705 C CA . ASN A 1 86 ? 14.211 1.265 -5.773 1.00 92.25 86 ASN A CA 1
ATOM 706 C C . ASN A 1 86 ? 13.844 0.666 -7.137 1.00 92.25 86 ASN A C 1
ATOM 708 O O . ASN A 1 86 ? 14.637 0.759 -8.070 1.00 92.25 86 ASN A O 1
ATOM 712 N N . GLN A 1 87 ? 12.646 0.091 -7.295 1.00 89.62 87 GLN A N 1
ATOM 713 C CA . GLN A 1 87 ? 12.216 -0.459 -8.588 1.00 89.62 87 GLN A CA 1
ATOM 714 C C . GLN A 1 87 ? 12.137 0.616 -9.681 1.00 89.62 87 GLN A C 1
ATOM 716 O O . GLN A 1 87 ? 12.545 0.375 -10.818 1.00 89.62 87 GLN A O 1
ATOM 721 N N . ILE A 1 88 ? 11.659 1.816 -9.344 1.00 90.62 88 ILE A N 1
ATOM 722 C CA . ILE A 1 88 ? 11.623 2.950 -10.275 1.00 90.62 88 ILE A CA 1
ATOM 723 C C . ILE A 1 88 ? 13.043 3.373 -10.670 1.00 90.62 88 ILE A C 1
ATOM 725 O O . ILE A 1 88 ? 13.301 3.622 -11.850 1.00 90.62 88 ILE A O 1
ATOM 729 N N . GLU A 1 89 ? 13.968 3.452 -9.716 1.00 91.50 89 GLU A N 1
ATOM 730 C CA . GLU A 1 89 ? 15.358 3.818 -9.991 1.00 91.50 89 GLU A CA 1
ATOM 731 C C . GLU A 1 89 ? 16.077 2.784 -10.866 1.00 91.50 89 GLU A C 1
ATOM 733 O O . GLU A 1 89 ? 16.785 3.162 -11.802 1.00 91.50 89 GLU A O 1
ATOM 738 N N . GLU A 1 90 ? 15.836 1.492 -10.655 1.00 89.12 90 GLU A N 1
ATOM 739 C CA . GLU A 1 90 ? 16.378 0.437 -11.518 1.00 89.12 90 GLU A CA 1
ATOM 740 C C . GLU A 1 90 ? 15.849 0.552 -12.958 1.00 89.12 90 GLU A C 1
ATOM 742 O O . GLU A 1 90 ? 16.631 0.570 -13.915 1.00 89.12 90 GLU A O 1
ATOM 747 N N . LEU A 1 91 ? 14.540 0.767 -13.132 1.00 88.62 91 LEU A N 1
ATOM 748 C CA . LEU A 1 91 ? 13.940 1.012 -14.450 1.00 88.62 91 LEU A CA 1
ATOM 749 C C . LEU A 1 91 ? 14.509 2.265 -15.132 1.00 88.62 91 LEU A C 1
ATOM 751 O O . LEU A 1 91 ? 14.709 2.290 -16.350 1.00 88.62 91 LEU A O 1
ATOM 755 N N . ARG A 1 92 ? 14.821 3.314 -14.362 1.00 86.88 92 ARG A N 1
ATOM 756 C CA . ARG A 1 92 ? 15.464 4.531 -14.883 1.00 86.88 92 ARG A CA 1
ATOM 757 C C . ARG A 1 92 ? 16.892 4.278 -15.346 1.00 86.88 92 ARG A C 1
ATOM 759 O O . ARG A 1 92 ? 17.306 4.867 -16.349 1.00 86.88 92 ARG A O 1
ATOM 766 N N . ARG A 1 93 ? 17.640 3.409 -14.667 1.00 86.75 93 ARG A N 1
ATOM 767 C CA . ARG A 1 93 ? 19.039 3.082 -14.992 1.00 86.75 93 ARG A CA 1
ATOM 768 C C . ARG A 1 93 ? 19.185 2.139 -16.178 1.00 86.75 93 ARG A C 1
ATOM 770 O O . ARG A 1 93 ? 20.248 2.132 -16.793 1.00 86.75 93 ARG A O 1
ATOM 777 N N . LYS A 1 94 ? 18.126 1.416 -16.547 1.00 83.88 94 LYS A N 1
ATOM 778 C CA . LYS A 1 94 ? 18.174 0.448 -17.643 1.00 83.88 94 LYS A CA 1
ATOM 779 C C . LYS A 1 94 ? 18.660 1.004 -18.974 1.00 83.88 94 LYS A C 1
ATOM 781 O O . LYS A 1 94 ? 18.465 2.177 -19.318 1.00 83.88 94 LYS A O 1
ATOM 786 N N . GLU A 1 95 ? 19.277 0.1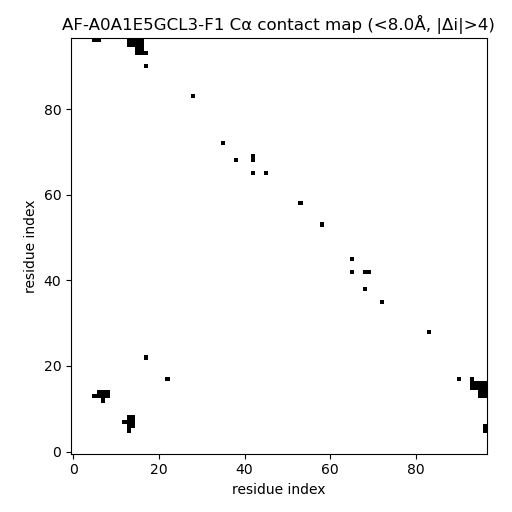10 -19.734 1.00 78.38 95 GLU A N 1
ATOM 787 C CA . GLU A 1 95 ? 19.780 0.385 -21.070 1.00 78.38 95 GLU A CA 1
ATOM 788 C C . GLU A 1 95 ? 18.656 0.803 -22.027 1.00 78.38 95 GLU A C 1
ATOM 790 O O . GLU A 1 95 ? 17.463 0.548 -21.821 1.00 78.38 95 GLU A O 1
ATOM 795 N N . LYS A 1 96 ? 19.065 1.528 -23.063 1.00 80.19 96 LYS A N 1
ATOM 796 C CA . LYS A 1 96 ? 18.190 1.999 -24.132 1.00 80.19 96 LYS A CA 1
ATOM 797 C C . LYS A 1 96 ? 18.297 1.021 -25.300 1.00 80.19 96 LYS A C 1
ATOM 799 O O . LYS A 1 96 ? 19.382 0.487 -25.517 1.00 80.19 96 LYS A O 1
ATOM 804 N N . ILE A 1 97 ? 17.198 0.812 -26.020 1.00 71.69 97 ILE A N 1
ATOM 805 C CA . ILE A 1 97 ? 17.168 0.007 -27.253 1.00 71.69 97 ILE A CA 1
ATOM 806 C C . ILE A 1 97 ? 17.511 0.894 -28.453 1.00 71.69 97 ILE A C 1
ATOM 808 O O . ILE A 1 97 ? 17.055 2.059 -28.475 1.00 71.69 97 ILE A O 1
#

Nearest PDB structures (foldseek):
  8jxh-assembly1_D  TM=7.570E-01  e=4.515E+00  Rattus norvegicus
  6inr-assembly1_A  TM=6.902E-01  e=7.910E+00  Candidatus Phytoplasma australasiaticum subsp. taiwanense
  6z6o-assembly1_C  TM=4.847E-01  e=5.976E+00  Saccharomyces cerevisiae S288C

Sequence (97 aa):
MMEIKKLETKNNQPIKMVSHQEIYSLHDMLEQLNSWQAALKLLNDFFSDKKRPVNKKKIASDYYACSKIFSAFQSDFLQTIPKMENQIEELRRKEKI

Foldseek 3Di:
DDPPDQDADPVRHFAFDDDPVLVVVVVVLVVVVVVCVVLVVLLCVLVVPPPDDPPVVVNVVSVVVNVVSVVVVVVVVVVSVVVVVVSVVVSVPGDTD